Protein AF-A0A379XRR9-F1 (afdb_monomer_lite)

Organism: NCBI:txid59207

Secondary structure (DSSP, 8-state):
-----EEEETTEEEETTT-SBP-EEE-TTSEEEE---SS--TTHHHHHHHHHHHH-TT--EEE--HHHHTT-HHHHHHHHHHSSSEEEHHHHTTSGGG--S------S-EEEETTTTEEEE-PPPPPPS---EEEETTTTEEEE----PPP-

Structure (mmCIF, N/CA/C/O backbone):
data_AF-A0A379XRR9-F1
#
_entry.id   AF-A0A379XRR9-F1
#
loop_
_atom_site.group_PDB
_atom_site.id
_atom_site.type_symbol
_atom_site.label_atom_id
_atom_site.label_alt_id
_atom_site.label_comp_id
_atom_site.label_asym_id
_atom_site.label_entity_id
_atom_site.label_seq_id
_atom_site.pdbx_PDB_ins_code
_atom_site.Cartn_x
_atom_site.Cartn_y
_atom_site.Cartn_z
_atom_site.occupancy
_atom_site.B_iso_or_equiv
_atom_site.auth_seq_id
_atom_site.auth_comp_id
_atom_site.auth_asym_id
_atom_site.auth_atom_id
_atom_site.pdbx_PDB_model_num
ATOM 1 N N . MET A 1 1 ? -13.748 -0.799 -10.304 1.00 35.41 1 MET A N 1
ATOM 2 C CA . MET A 1 1 ? -12.797 -1.568 -9.471 1.00 35.41 1 MET A CA 1
ATOM 3 C C . MET A 1 1 ? -11.753 -2.197 -10.374 1.00 35.41 1 MET A C 1
ATOM 5 O O . MET A 1 1 ? -12.030 -3.183 -11.046 1.00 35.41 1 MET A O 1
ATOM 9 N N . SER A 1 2 ? -10.588 -1.569 -10.490 1.00 44.12 2 SER A N 1
ATOM 10 C CA . SER A 1 2 ? -9.559 -1.916 -11.466 1.00 44.12 2 SER A CA 1
ATOM 11 C C . SER A 1 2 ? -8.651 -3.047 -10.976 1.00 44.12 2 SER A C 1
ATOM 13 O O . SER A 1 2 ? -7.449 -2.913 -11.086 1.00 44.12 2 SER A O 1
ATOM 15 N N . LYS A 1 3 ? -9.215 -4.208 -10.602 1.00 46.00 3 LYS A N 1
ATOM 16 C CA . LYS A 1 3 ? -8.448 -5.400 -10.190 1.00 46.00 3 LYS A CA 1
ATOM 17 C C . LYS A 1 3 ? -7.311 -5.676 -11.183 1.00 46.00 3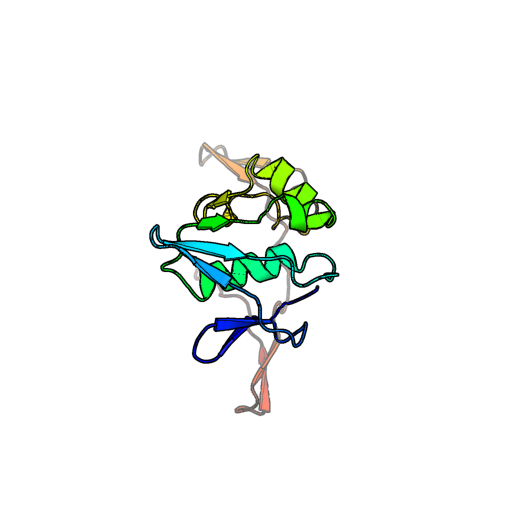 LYS A C 1
ATOM 19 O O . LYS A 1 3 ? -7.575 -5.989 -12.350 1.00 46.00 3 LYS A O 1
ATOM 24 N N . THR A 1 4 ? -6.079 -5.431 -10.760 1.00 51.41 4 THR A N 1
ATOM 25 C CA . THR A 1 4 ? -4.865 -5.804 -11.491 1.00 51.41 4 THR A CA 1
ATOM 26 C C . THR A 1 4 ? -4.614 -7.288 -11.230 1.00 51.41 4 THR A C 1
ATOM 28 O O . THR A 1 4 ? -5.036 -7.796 -10.197 1.00 51.41 4 THR A O 1
ATOM 31 N N . ASN A 1 5 ? -4.036 -8.022 -12.178 1.00 49.84 5 ASN A N 1
ATOM 32 C CA . ASN A 1 5 ? -3.588 -9.398 -11.961 1.00 49.84 5 ASN A CA 1
ATOM 33 C C . ASN A 1 5 ? -2.130 -9.469 -12.410 1.00 49.84 5 ASN A C 1
ATOM 35 O O . ASN A 1 5 ? -1.834 -9.381 -13.604 1.00 49.84 5 ASN A O 1
ATOM 39 N N . ILE A 1 6 ? -1.219 -9.485 -11.449 1.00 58.25 6 ILE A N 1
ATOM 40 C CA . ILE A 1 6 ? 0.207 -9.625 -11.675 1.00 58.25 6 ILE A CA 1
ATOM 41 C C . ILE A 1 6 ? 0.523 -11.109 -11.554 1.00 58.25 6 ILE A C 1
ATOM 43 O O . ILE A 1 6 ? 0.342 -11.719 -10.502 1.00 58.25 6 ILE A O 1
ATOM 47 N N . VAL A 1 7 ? 0.975 -11.688 -12.660 1.00 51.00 7 VAL A N 1
ATOM 48 C CA . VAL A 1 7 ? 1.306 -13.106 -12.772 1.00 51.00 7 VAL A CA 1
ATOM 49 C C . VAL A 1 7 ? 2.825 -13.237 -12.808 1.00 51.00 7 VAL A C 1
ATOM 51 O O . VAL A 1 7 ? 3.513 -12.496 -13.513 1.00 51.00 7 VAL A O 1
ATOM 54 N N . HIS A 1 8 ? 3.353 -14.183 -12.038 1.00 47.53 8 HIS A N 1
ATOM 55 C CA . HIS A 1 8 ? 4.774 -14.511 -12.021 1.00 47.53 8 HIS A CA 1
ATOM 56 C C . HIS A 1 8 ? 5.121 -15.354 -13.256 1.00 47.53 8 HIS A C 1
ATOM 58 O O . HIS A 1 8 ? 4.706 -16.509 -13.352 1.00 47.53 8 HIS A O 1
ATOM 64 N N . SER A 1 9 ? 5.872 -14.800 -14.212 1.00 39.34 9 SER A N 1
ATOM 65 C CA . SER A 1 9 ? 6.354 -15.544 -15.382 1.00 39.34 9 SER A CA 1
ATOM 66 C C . SER A 1 9 ? 7.868 -15.713 -15.306 1.00 39.34 9 SER A C 1
ATOM 68 O O . SER A 1 9 ? 8.607 -14.798 -15.661 1.00 39.34 9 SER A O 1
ATOM 70 N N . GLY A 1 10 ? 8.319 -16.892 -14.862 1.00 43.28 10 GLY A N 1
ATOM 71 C CA . GLY A 1 10 ? 9.701 -17.384 -14.970 1.00 43.28 10 GLY A CA 1
ATOM 72 C C . GLY A 1 10 ? 10.769 -16.564 -14.236 1.00 43.28 10 GLY A C 1
ATOM 73 O O . GLY A 1 10 ? 11.267 -17.002 -13.208 1.00 43.28 10 GLY A O 1
ATOM 74 N N . TYR A 1 11 ? 11.108 -15.389 -14.770 1.00 40.84 11 TYR A N 1
ATOM 75 C CA . TYR A 1 11 ? 12.181 -14.498 -14.313 1.00 40.84 11 TYR A CA 1
ATOM 76 C C . TYR A 1 11 ? 11.700 -13.068 -13.981 1.00 40.84 11 TYR A C 1
ATOM 78 O O . TYR A 1 11 ? 12.522 -12.193 -13.730 1.00 40.84 11 TYR A O 1
ATOM 86 N N . GLY A 1 12 ? 10.384 -12.806 -13.961 1.00 54.38 12 GLY A N 1
ATOM 87 C CA . GLY A 1 12 ? 9.833 -11.489 -13.621 1.00 54.38 12 GLY A CA 1
ATOM 88 C C . GLY A 1 12 ? 8.323 -11.483 -13.357 1.00 54.38 12 GLY A C 1
ATOM 89 O O . GLY A 1 12 ? 7.622 -12.472 -13.598 1.00 54.38 12 GLY A O 1
ATOM 90 N N . LEU A 1 13 ? 7.817 -10.353 -12.853 1.00 56.41 13 LEU A N 1
ATOM 91 C CA . LEU A 1 13 ? 6.384 -10.126 -12.649 1.00 56.41 13 LEU A CA 1
ATOM 92 C C . LEU A 1 13 ? 5.794 -9.438 -13.886 1.00 56.41 13 LEU A C 1
ATOM 94 O O . LEU A 1 13 ? 6.266 -8.392 -14.326 1.00 56.41 13 LEU A O 1
ATOM 98 N N . ARG A 1 14 ? 4.738 -10.017 -14.459 1.00 47.34 14 ARG A N 1
ATOM 99 C CA . ARG A 1 14 ? 4.028 -9.451 -15.610 1.00 47.34 14 ARG A CA 1
ATOM 100 C C . ARG A 1 14 ? 2.653 -8.973 -15.176 1.00 47.34 14 ARG A C 1
ATOM 102 O O . ARG A 1 14 ? 1.905 -9.720 -14.551 1.00 47.34 14 ARG A O 1
ATOM 109 N N . CYS A 1 15 ? 2.283 -7.751 -15.551 1.00 51.28 15 CYS A N 1
ATOM 110 C CA . CYS A 1 15 ? 0.912 -7.289 -15.380 1.00 51.28 15 CYS A CA 1
ATOM 111 C C . CYS A 1 15 ? 0.045 -7.806 -16.536 1.00 51.28 15 CYS A C 1
ATOM 113 O O . CYS A 1 15 ? 0.151 -7.328 -17.666 1.00 51.28 15 CYS A O 1
ATOM 115 N N . GLU A 1 16 ? -0.850 -8.754 -16.255 1.00 50.69 16 GLU A N 1
ATOM 116 C CA . GLU A 1 16 ? -1.748 -9.355 -17.252 1.00 50.69 16 GLU A CA 1
ATOM 117 C C . GLU A 1 16 ? -2.676 -8.308 -17.894 1.00 50.69 16 GLU A C 1
ATOM 119 O O . GLU A 1 16 ? -3.018 -8.398 -19.068 1.00 50.69 16 GLU A O 1
ATOM 124 N N . LYS A 1 17 ? -3.010 -7.248 -17.149 1.00 48.78 17 LYS A N 1
ATOM 125 C CA . LYS A 1 17 ? -3.939 -6.195 -17.576 1.00 48.78 17 LYS A CA 1
ATOM 126 C C . LYS A 1 17 ? -3.338 -5.161 -18.533 1.00 48.78 17 LYS A C 1
ATOM 128 O O . LYS A 1 17 ? -4.073 -4.592 -19.331 1.00 48.78 17 LYS A O 1
ATOM 133 N N . LEU A 1 18 ? -2.028 -4.911 -18.455 1.00 51.19 18 LEU A N 1
ATOM 134 C CA . LEU A 1 18 ? -1.309 -4.047 -19.404 1.00 51.19 18 LEU A CA 1
ATOM 135 C C . LEU A 1 18 ? -0.662 -4.841 -20.543 1.00 51.19 18 LEU A C 1
ATOM 137 O O . LEU A 1 18 ? -0.208 -4.248 -21.516 1.00 51.19 18 LEU A O 1
ATOM 141 N N . GLY A 1 19 ? -0.571 -6.168 -20.425 1.00 49.91 19 GLY A N 1
ATOM 142 C CA . GLY A 1 19 ? 0.087 -7.027 -21.409 1.00 49.91 19 GLY A CA 1
ATOM 143 C C . GLY A 1 19 ? 1.610 -6.848 -21.497 1.00 49.91 19 GLY A C 1
ATOM 144 O O . GLY A 1 19 ? 2.254 -7.616 -22.214 1.00 49.91 19 GLY A O 1
ATOM 145 N N . LYS A 1 20 ? 2.193 -5.900 -20.750 1.00 55.88 20 LYS A N 1
ATOM 146 C CA . LYS A 1 20 ? 3.622 -5.562 -20.749 1.00 55.88 20 LYS A CA 1
ATOM 147 C C . LYS A 1 20 ? 4.370 -6.229 -19.581 1.00 55.88 20 LYS A C 1
ATOM 149 O O . LYS A 1 20 ? 3.784 -6.382 -18.502 1.00 55.88 20 LYS A O 1
ATOM 154 N N . PRO A 1 21 ? 5.638 -6.637 -19.777 1.00 54.22 21 PRO A N 1
ATOM 155 C CA . PRO A 1 21 ? 6.514 -6.993 -18.663 1.00 54.22 21 PRO A CA 1
ATOM 156 C C . PRO A 1 21 ? 6.718 -5.758 -17.772 1.00 54.22 21 PRO A C 1
ATOM 158 O O . PRO A 1 21 ? 6.841 -4.649 -18.287 1.00 54.22 21 PRO A O 1
ATOM 161 N N . LEU A 1 22 ? 6.674 -5.934 -16.448 1.00 63.31 22 LEU A N 1
ATOM 162 C CA . LEU A 1 22 ? 7.091 -4.881 -15.525 1.00 63.31 22 LEU A CA 1
ATOM 163 C C . LEU A 1 22 ? 8.596 -5.032 -15.326 1.00 63.31 22 LEU A C 1
ATOM 165 O O . LEU A 1 22 ? 9.046 -6.088 -14.877 1.00 63.31 22 LEU A O 1
ATOM 169 N N . ASP A 1 23 ? 9.351 -3.990 -15.656 1.00 63.19 23 ASP A N 1
ATOM 170 C CA . ASP A 1 23 ? 10.784 -3.945 -15.386 1.00 63.19 23 ASP A CA 1
ATOM 171 C C . ASP A 1 23 ? 10.982 -3.745 -13.881 1.00 63.19 23 ASP A C 1
ATOM 173 O O . ASP A 1 23 ? 10.919 -2.633 -13.353 1.00 63.19 23 ASP A O 1
ATOM 177 N N . LEU A 1 24 ? 11.139 -4.871 -13.184 1.00 68.50 24 LEU A N 1
ATOM 178 C CA . LEU A 1 24 ? 11.458 -4.922 -11.766 1.00 68.50 24 LEU A CA 1
ATOM 179 C C . LEU A 1 24 ? 12.940 -5.228 -11.592 1.00 68.50 24 LEU A C 1
ATOM 181 O O . LEU A 1 24 ? 13.380 -6.363 -11.792 1.00 68.50 24 LEU A O 1
ATOM 185 N N . GLY A 1 25 ? 13.701 -4.213 -11.196 1.00 64.62 25 GLY A N 1
ATOM 186 C CA . GLY A 1 25 ? 15.087 -4.386 -10.781 1.00 64.62 25 GLY A CA 1
ATOM 187 C C . GLY A 1 25 ? 15.128 -4.920 -9.355 1.00 64.62 25 GLY A C 1
ATOM 188 O O . GLY A 1 25 ? 14.685 -4.239 -8.436 1.00 64.62 25 GLY A O 1
ATOM 189 N N . TRP A 1 26 ? 15.644 -6.130 -9.149 1.00 72.44 26 TRP A N 1
ATOM 190 C CA . TRP A 1 26 ? 15.882 -6.653 -7.804 1.00 72.44 26 TRP A CA 1
ATOM 191 C C . TRP A 1 26 ? 17.193 -6.086 -7.278 1.00 72.44 26 TRP A C 1
ATOM 193 O O . TRP A 1 26 ? 18.233 -6.236 -7.919 1.00 72.44 26 TRP A O 1
ATOM 203 N N . SER A 1 27 ? 17.142 -5.446 -6.118 1.00 69.31 27 SER A N 1
ATOM 204 C CA . SER A 1 27 ? 18.318 -4.904 -5.457 1.00 69.31 27 SER A CA 1
ATOM 205 C C . SER A 1 27 ? 18.751 -5.806 -4.297 1.00 69.31 27 SER A C 1
ATOM 207 O O . SER A 1 27 ? 17.968 -6.580 -3.738 1.00 69.31 27 SER A O 1
ATOM 209 N N . GLN A 1 28 ? 20.040 -5.753 -3.966 1.00 65.88 28 GLN A N 1
ATOM 210 C CA . GLN A 1 28 ? 20.697 -6.674 -3.031 1.00 65.88 28 GLN A CA 1
ATOM 211 C C . GLN A 1 28 ? 20.230 -6.500 -1.572 1.00 65.88 28 GLN A C 1
ATOM 213 O O . GLN A 1 28 ? 20.398 -7.391 -0.744 1.00 65.88 28 GLN A O 1
ATOM 218 N N . ASP A 1 29 ? 19.602 -5.370 -1.268 1.00 72.81 29 ASP A N 1
ATOM 219 C CA . ASP A 1 29 ? 19.028 -4.960 0.014 1.00 72.81 29 ASP A CA 1
ATOM 220 C C . ASP A 1 29 ? 17.575 -5.439 0.221 1.00 72.81 29 ASP A C 1
ATOM 222 O O . ASP A 1 29 ? 16.855 -4.899 1.060 1.00 72.81 29 ASP A O 1
ATOM 226 N N . ASN A 1 30 ? 17.124 -6.456 -0.528 1.00 79.62 30 ASN A N 1
ATOM 227 C CA . ASN A 1 30 ? 15.728 -6.920 -0.554 1.00 79.62 30 ASN A CA 1
ATOM 228 C C . ASN A 1 30 ? 14.732 -5.817 -0.947 1.00 79.62 30 ASN A C 1
ATOM 230 O O . ASN A 1 30 ? 13.551 -5.874 -0.580 1.00 79.62 30 ASN A O 1
ATOM 234 N N . SER A 1 31 ? 15.198 -4.809 -1.682 1.00 81.19 31 SER A N 1
ATOM 235 C CA . SER A 1 31 ? 14.339 -3.817 -2.307 1.00 81.19 31 SER A CA 1
ATOM 236 C C . SER A 1 31 ? 14.137 -4.145 -3.785 1.00 81.19 31 SER A C 1
ATOM 238 O O . SER A 1 31 ? 14.943 -4.838 -4.410 1.00 81.19 31 SER A O 1
ATOM 240 N N . ALA A 1 32 ? 13.019 -3.697 -4.341 1.00 85.56 32 ALA A N 1
ATOM 241 C CA . ALA A 1 32 ? 12.748 -3.807 -5.767 1.00 85.56 32 ALA A CA 1
ATOM 242 C C . ALA A 1 32 ? 12.497 -2.423 -6.356 1.00 85.56 32 ALA A C 1
ATOM 244 O O . ALA A 1 32 ? 11.764 -1.628 -5.780 1.00 85.56 32 ALA A O 1
ATOM 245 N N . VAL A 1 33 ? 13.079 -2.133 -7.510 1.00 85.12 33 VAL A N 1
ATOM 246 C CA . VAL A 1 33 ? 12.825 -0.900 -8.257 1.00 85.12 33 VAL A CA 1
ATOM 247 C C . VAL A 1 33 ? 11.716 -1.175 -9.259 1.00 85.12 33 VAL A C 1
ATOM 249 O O . VAL A 1 33 ? 11.842 -2.098 -10.060 1.00 85.12 33 VAL A O 1
ATOM 252 N N . LEU A 1 34 ? 10.638 -0.392 -9.215 1.00 85.69 34 LEU A N 1
ATOM 253 C CA . LEU A 1 34 ? 9.547 -0.470 -10.185 1.00 85.69 34 LEU A CA 1
ATOM 254 C C . LEU A 1 34 ? 9.587 0.755 -11.102 1.00 85.69 34 LEU A C 1
ATOM 256 O O . LEU A 1 34 ? 9.252 1.868 -10.687 1.00 85.69 34 LEU A O 1
ATOM 260 N N . HIS A 1 35 ? 9.964 0.528 -12.358 1.00 82.88 35 HIS A N 1
ATOM 261 C CA . HIS A 1 35 ? 9.940 1.550 -13.404 1.00 82.88 35 HIS A CA 1
ATOM 262 C C . HIS A 1 35 ? 8.518 1.805 -13.913 1.00 82.88 35 HIS A C 1
ATOM 264 O O . HIS A 1 35 ? 7.651 0.926 -13.855 1.00 82.88 35 HIS A O 1
ATOM 270 N N . CYS A 1 36 ? 8.261 3.020 -14.400 1.00 80.00 36 CYS A N 1
ATOM 271 C CA . CYS A 1 36 ? 6.946 3.410 -14.901 1.00 80.00 36 CYS A CA 1
ATOM 272 C C . CYS A 1 36 ? 6.680 2.767 -16.280 1.00 80.00 36 CYS A C 1
ATOM 274 O O . CYS A 1 36 ? 7.369 3.083 -17.250 1.00 80.00 36 CYS A O 1
ATOM 276 N N . PRO A 1 37 ? 5.660 1.896 -16.435 1.00 74.81 37 PRO A N 1
ATOM 277 C CA . PRO A 1 37 ? 5.392 1.192 -17.697 1.00 74.81 37 PRO A CA 1
ATOM 278 C C . PRO A 1 37 ? 4.646 2.045 -18.755 1.00 74.81 37 PRO A C 1
ATOM 280 O O . PRO A 1 37 ? 4.235 1.524 -19.807 1.00 74.81 37 PRO A O 1
ATOM 283 N N . GLY A 1 38 ? 4.445 3.341 -18.485 1.00 77.88 38 GLY A N 1
ATOM 284 C CA . GLY A 1 38 ? 3.687 4.292 -19.304 1.00 77.88 38 GLY A CA 1
ATOM 285 C C . GLY A 1 38 ? 2.314 4.628 -18.701 1.00 77.88 38 GLY A C 1
ATOM 286 O O . GLY A 1 38 ? 2.158 4.504 -17.493 1.00 77.88 38 GLY A O 1
ATOM 287 N N . PRO A 1 39 ? 1.311 5.032 -19.508 1.00 75.75 39 PRO A N 1
ATOM 288 C CA . PRO A 1 39 ? 0.020 5.495 -18.998 1.00 75.75 39 PRO A CA 1
ATOM 289 C C . PRO A 1 39 ? -0.745 4.373 -18.291 1.00 75.75 39 PRO A C 1
ATOM 291 O O . PRO A 1 39 ? -0.979 3.299 -18.859 1.00 75.75 39 PRO A O 1
ATOM 294 N N . LEU A 1 40 ? -1.155 4.635 -17.050 1.00 80.12 40 LEU A N 1
ATOM 295 C CA . LEU A 1 40 ? -1.748 3.635 -16.167 1.00 80.12 40 LEU A CA 1
ATOM 296 C C . LEU A 1 40 ? -3.244 3.878 -15.906 1.00 80.12 40 LEU A C 1
ATOM 298 O O . LEU A 1 40 ? -3.686 5.017 -15.762 1.00 80.12 40 LEU A O 1
ATOM 302 N N . PRO A 1 41 ? -4.054 2.811 -15.761 1.00 77.62 41 PRO A N 1
ATOM 303 C CA . PRO A 1 41 ? -5.426 2.943 -15.285 1.00 77.62 41 PRO A CA 1
ATOM 304 C C . PRO A 1 41 ? -5.485 3.501 -13.856 1.00 77.62 41 PRO A C 1
ATOM 306 O O . PRO A 1 41 ? -4.621 3.218 -13.025 1.00 77.62 41 PRO A O 1
ATOM 309 N N . THR A 1 42 ? -6.565 4.209 -13.521 1.00 78.38 42 THR A N 1
ATOM 310 C CA . THR A 1 42 ? -6.790 4.727 -12.164 1.00 78.38 42 THR A CA 1
ATOM 311 C C . THR A 1 42 ? -6.751 3.610 -11.116 1.00 78.38 42 THR A C 1
ATOM 313 O O . THR A 1 42 ? -7.435 2.587 -11.248 1.00 78.38 42 THR A O 1
ATOM 316 N N . GLY A 1 43 ? -5.970 3.818 -10.052 1.00 76.94 43 GLY A N 1
ATOM 317 C CA . GLY A 1 43 ? -5.847 2.884 -8.928 1.00 76.94 43 GLY A CA 1
ATOM 318 C C . GLY A 1 43 ? -4.964 1.668 -9.214 1.00 76.94 43 GLY A C 1
ATOM 319 O O . GLY A 1 43 ? -4.828 0.806 -8.349 1.00 76.94 43 GLY A O 1
ATOM 320 N N . TRP A 1 44 ? -4.345 1.599 -10.397 1.00 83.81 44 TRP A N 1
ATOM 321 C CA . TRP A 1 44 ? -3.490 0.482 -10.779 1.00 83.81 44 TRP A CA 1
ATOM 322 C C . TRP A 1 44 ? -2.247 0.378 -9.897 1.00 83.81 44 TRP A C 1
ATOM 324 O O . TRP A 1 44 ? -1.911 -0.725 -9.479 1.00 83.81 44 TRP A O 1
ATOM 334 N N . LEU A 1 45 ? -1.598 1.506 -9.576 1.00 84.94 45 LEU A N 1
ATOM 335 C CA . LEU A 1 45 ? -0.344 1.516 -8.812 1.00 84.94 45 LEU A CA 1
ATOM 336 C C . LEU A 1 45 ? -0.514 0.880 -7.428 1.00 84.94 45 LEU A C 1
ATOM 338 O O . LEU A 1 45 ? 0.303 0.061 -7.017 1.00 84.94 45 LEU A O 1
ATOM 342 N N . ARG A 1 46 ? -1.613 1.204 -6.738 1.00 85.56 46 ARG A N 1
ATOM 343 C CA . ARG A 1 46 ? -1.958 0.600 -5.446 1.00 85.56 46 ARG A CA 1
ATOM 344 C C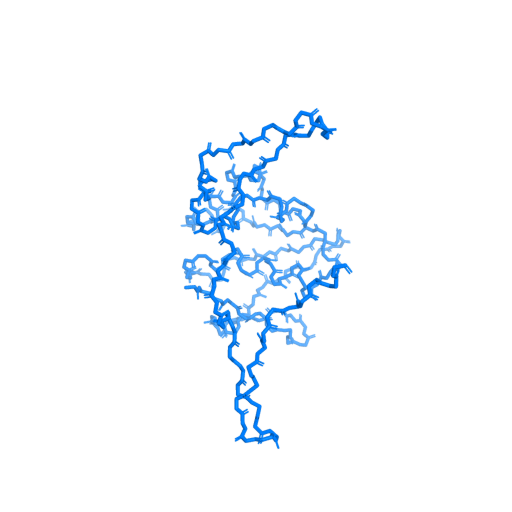 . ARG A 1 46 ? -2.107 -0.916 -5.570 1.00 85.56 46 ARG A C 1
ATOM 346 O O . ARG A 1 46 ? -1.485 -1.652 -4.814 1.00 85.56 46 ARG A O 1
ATOM 353 N N . ASP A 1 47 ? -2.920 -1.368 -6.523 1.00 83.06 47 ASP A N 1
ATOM 354 C CA . ASP A 1 47 ? -3.208 -2.793 -6.711 1.00 83.06 47 ASP A CA 1
ATOM 355 C C . ASP A 1 47 ? -1.956 -3.567 -7.174 1.00 83.06 47 ASP A C 1
ATOM 357 O O . ASP A 1 47 ? -1.780 -4.733 -6.830 1.00 83.06 47 ASP A O 1
ATOM 361 N N . ALA A 1 48 ? -1.066 -2.920 -7.932 1.00 83.00 48 ALA A N 1
ATOM 362 C CA . ALA A 1 48 ? 0.194 -3.500 -8.377 1.00 83.00 48 ALA A CA 1
ATOM 363 C C . ALA A 1 48 ? 1.188 -3.680 -7.222 1.00 83.00 48 ALA A C 1
ATOM 365 O O . ALA A 1 48 ? 1.738 -4.766 -7.058 1.00 83.00 48 ALA A O 1
ATOM 366 N N . LEU A 1 49 ? 1.383 -2.646 -6.397 1.00 84.94 49 LEU A N 1
ATOM 367 C CA . LEU A 1 49 ? 2.244 -2.716 -5.213 1.00 84.94 49 LEU A CA 1
ATOM 368 C C . LEU A 1 49 ? 1.763 -3.784 -4.226 1.00 84.94 49 LEU A C 1
ATOM 370 O O . LEU A 1 49 ? 2.572 -4.557 -3.718 1.00 84.94 49 LEU A O 1
ATOM 374 N N . ASP A 1 50 ? 0.449 -3.881 -4.013 1.00 86.31 50 ASP A N 1
ATOM 375 C CA . ASP A 1 50 ? -0.154 -4.927 -3.183 1.00 86.31 50 ASP A CA 1
ATOM 376 C C . ASP A 1 50 ? 0.216 -6.326 -3.671 1.00 86.31 50 ASP A C 1
ATOM 378 O O . ASP A 1 50 ? 0.716 -7.159 -2.916 1.00 86.31 50 ASP A O 1
ATOM 382 N N . GLN A 1 51 ? 0.045 -6.566 -4.969 1.00 81.56 51 GLN A N 1
ATOM 383 C CA . GLN A 1 51 ? 0.360 -7.857 -5.559 1.00 81.56 51 GLN A CA 1
ATOM 384 C C . GLN A 1 51 ? 1.851 -8.162 -5.558 1.00 81.56 51 GLN A C 1
ATOM 386 O O . GLN A 1 51 ? 2.205 -9.317 -5.354 1.00 81.56 51 GLN A O 1
ATOM 391 N N . ILE A 1 52 ? 2.722 -7.163 -5.721 1.00 82.88 52 ILE A N 1
ATOM 392 C CA . ILE A 1 52 ? 4.172 -7.342 -5.581 1.00 82.88 52 ILE A CA 1
ATOM 393 C C . ILE A 1 52 ? 4.507 -7.805 -4.156 1.00 82.88 52 ILE A C 1
ATOM 395 O O . ILE A 1 52 ? 5.184 -8.819 -3.991 1.00 82.88 52 ILE A O 1
ATOM 399 N N . PHE A 1 53 ? 3.982 -7.134 -3.125 1.00 84.75 53 PHE A N 1
ATOM 400 C CA . PHE A 1 53 ? 4.252 -7.499 -1.728 1.00 84.75 53 PHE A CA 1
ATOM 401 C C . PHE A 1 53 ? 3.618 -8.827 -1.289 1.00 84.75 53 PHE A C 1
ATOM 403 O O . PHE A 1 53 ? 4.110 -9.450 -0.341 1.00 84.75 53 PHE A O 1
ATOM 410 N N . ILE A 1 54 ? 2.537 -9.260 -1.945 1.00 83.69 54 ILE A N 1
ATOM 411 C CA . ILE A 1 54 ? 1.921 -10.578 -1.733 1.00 83.69 54 ILE A CA 1
ATOM 412 C C . ILE A 1 54 ? 2.707 -11.673 -2.466 1.00 83.69 54 ILE A C 1
ATOM 414 O O . ILE A 1 54 ? 2.969 -12.726 -1.888 1.00 83.69 54 ILE A O 1
ATOM 418 N N . ALA A 1 55 ? 3.076 -11.442 -3.728 1.00 77.69 55 ALA A N 1
ATOM 419 C CA . ALA A 1 55 ? 3.741 -12.433 -4.573 1.00 77.69 55 ALA A CA 1
ATOM 420 C C . ALA A 1 55 ? 5.211 -12.656 -4.187 1.00 77.69 55 ALA A C 1
ATOM 422 O O . ALA A 1 55 ? 5.724 -13.760 -4.361 1.00 77.69 55 ALA A O 1
ATOM 423 N N . ALA A 1 56 ? 5.881 -11.630 -3.662 1.00 79.31 56 ALA A N 1
ATOM 424 C CA . ALA A 1 56 ? 7.284 -11.673 -3.270 1.00 79.31 56 ALA A CA 1
ATOM 425 C C . ALA A 1 56 ? 7.454 -11.228 -1.803 1.00 79.31 56 ALA A C 1
ATOM 427 O O . ALA A 1 56 ? 7.879 -10.100 -1.538 1.00 79.31 56 ALA A O 1
ATOM 428 N N . PRO A 1 57 ? 7.140 -12.100 -0.824 1.00 80.44 57 PRO A N 1
ATOM 429 C CA . PRO A 1 57 ? 7.222 -11.773 0.604 1.00 80.44 57 PRO A CA 1
ATOM 430 C C . PRO A 1 57 ? 8.638 -11.422 1.086 1.00 80.44 57 PRO A C 1
ATOM 432 O O . PRO A 1 57 ? 8.786 -10.804 2.138 1.00 80.44 57 PRO A O 1
ATOM 435 N N . GLN A 1 58 ? 9.669 -11.799 0.328 1.00 81.31 58 GLN A N 1
ATOM 436 C CA . GLN A 1 58 ? 11.064 -11.454 0.584 1.00 81.31 58 GLN A CA 1
ATOM 437 C C . GLN A 1 58 ? 11.380 -9.966 0.356 1.00 81.31 58 GLN A C 1
ATOM 439 O O . GLN A 1 58 ? 12.373 -9.474 0.887 1.00 81.31 58 GLN A O 1
ATOM 444 N N . ILE A 1 59 ? 10.552 -9.239 -0.405 1.00 85.31 59 ILE A N 1
ATOM 445 C CA . ILE A 1 59 ? 10.770 -7.817 -0.683 1.00 85.31 59 ILE A CA 1
ATOM 446 C C . ILE A 1 59 ? 10.340 -6.991 0.531 1.00 85.31 59 ILE A C 1
ATOM 448 O O . ILE A 1 59 ? 9.177 -6.995 0.941 1.00 85.31 59 ILE A O 1
ATOM 452 N N . SER A 1 60 ? 11.284 -6.239 1.090 1.00 86.88 60 SER A N 1
ATOM 453 C CA . SER A 1 60 ? 11.044 -5.351 2.232 1.00 86.88 60 SER A CA 1
ATOM 454 C C . SER A 1 60 ? 10.587 -3.957 1.803 1.00 86.88 60 SER A C 1
ATOM 456 O O . SER A 1 60 ? 9.858 -3.293 2.548 1.00 86.88 60 SER A O 1
ATOM 458 N N . ALA A 1 61 ? 10.990 -3.509 0.613 1.00 89.06 61 ALA A N 1
ATOM 459 C CA . ALA A 1 61 ? 10.651 -2.192 0.092 1.00 89.06 61 ALA A CA 1
ATOM 460 C C . ALA A 1 61 ? 10.576 -2.169 -1.438 1.00 89.06 61 ALA A C 1
ATOM 462 O O . ALA A 1 61 ? 11.267 -2.927 -2.112 1.00 89.06 61 ALA A O 1
ATOM 463 N N . VAL A 1 62 ? 9.762 -1.268 -1.981 1.00 89.12 62 VAL A N 1
ATOM 464 C CA . VAL A 1 62 ? 9.717 -0.969 -3.414 1.00 89.12 62 VAL A CA 1
ATOM 465 C C . VAL A 1 62 ? 10.117 0.485 -3.625 1.00 89.12 62 VAL A C 1
ATOM 467 O O . VAL A 1 62 ? 9.531 1.380 -3.021 1.00 89.12 62 VAL A O 1
ATOM 470 N N . VAL A 1 63 ? 11.114 0.721 -4.469 1.00 89.25 63 VAL A N 1
ATOM 471 C CA . VAL A 1 63 ? 11.568 2.052 -4.874 1.00 89.25 63 VAL A CA 1
ATOM 472 C C . VAL A 1 63 ? 10.836 2.446 -6.150 1.00 89.25 63 VAL A C 1
ATOM 474 O O . VAL A 1 63 ? 10.848 1.704 -7.135 1.00 89.25 63 VAL A O 1
ATOM 477 N N . LEU A 1 64 ? 10.206 3.617 -6.134 1.00 89.12 64 LEU A N 1
ATOM 478 C CA . LEU A 1 64 ? 9.582 4.227 -7.305 1.00 89.12 64 LEU A CA 1
ATOM 479 C C . LEU A 1 64 ? 10.433 5.422 -7.755 1.00 89.12 64 LEU A C 1
ATOM 481 O O . LEU A 1 64 ? 10.382 6.469 -7.107 1.00 89.12 64 LEU A O 1
ATOM 485 N N . PRO A 1 65 ? 11.197 5.320 -8.859 1.00 88.25 65 PRO A N 1
ATOM 486 C CA . PRO A 1 65 ? 12.024 6.421 -9.345 1.00 88.25 65 PRO A CA 1
ATOM 487 C C . PRO A 1 65 ? 11.201 7.691 -9.606 1.00 88.25 65 PRO A C 1
ATOM 489 O O . PRO A 1 65 ? 10.386 7.750 -10.528 1.00 88.25 65 PRO A O 1
ATOM 492 N N . TYR A 1 66 ? 11.427 8.741 -8.813 1.00 86.06 66 TYR A N 1
ATOM 493 C CA . TYR A 1 66 ? 10.606 9.958 -8.858 1.00 86.06 66 TYR A CA 1
ATOM 494 C C . TYR A 1 66 ? 10.550 10.610 -10.252 1.00 86.06 66 TYR A C 1
ATOM 496 O O . TYR A 1 66 ? 9.510 11.127 -10.655 1.00 86.06 66 TYR A O 1
ATOM 504 N N . ALA A 1 67 ? 11.649 10.553 -11.013 1.00 85.44 67 ALA A N 1
ATOM 505 C CA . ALA A 1 67 ? 11.746 11.142 -12.349 1.00 85.44 67 ALA A CA 1
ATOM 506 C C . ALA A 1 67 ? 10.702 10.592 -13.337 1.00 85.44 67 ALA A C 1
ATOM 508 O O . ALA A 1 67 ? 10.184 11.352 -14.152 1.00 85.44 67 ALA A O 1
ATOM 509 N N . GLU A 1 68 ? 10.379 9.302 -13.233 1.00 85.50 68 GLU A N 1
ATOM 510 C CA . GLU A 1 68 ? 9.424 8.616 -14.109 1.00 85.50 68 GLU A CA 1
ATOM 511 C C . GLU A 1 68 ? 7.992 8.717 -13.572 1.00 85.50 68 GLU A C 1
ATOM 513 O O . GLU A 1 68 ? 7.032 8.848 -14.326 1.00 85.50 68 GLU A O 1
ATOM 518 N N . TRP A 1 69 ? 7.840 8.679 -12.248 1.00 86.19 69 TRP A N 1
ATOM 519 C CA . TRP A 1 69 ? 6.537 8.609 -11.590 1.00 86.19 69 TRP A CA 1
ATOM 520 C C . TRP A 1 69 ? 5.895 9.975 -11.317 1.00 86.19 69 TRP A C 1
ATOM 522 O O . TRP A 1 69 ? 4.706 10.034 -11.009 1.00 86.19 69 TRP A O 1
ATOM 532 N N . ARG A 1 70 ? 6.631 11.087 -11.454 1.00 85.19 70 ARG A N 1
ATOM 533 C CA . ARG A 1 70 ? 6.099 12.448 -11.233 1.00 85.19 70 ARG A CA 1
ATOM 534 C C . ARG A 1 70 ? 4.968 12.848 -12.184 1.00 85.19 70 ARG A C 1
ATOM 536 O O . ARG A 1 70 ? 4.220 13.767 -11.867 1.00 85.19 70 ARG A O 1
ATOM 543 N N . GLU A 1 71 ? 4.870 12.208 -13.348 1.00 84.56 71 GLU A N 1
ATOM 544 C CA . GLU A 1 71 ? 3.839 12.502 -14.353 1.00 84.56 71 GLU A CA 1
ATOM 545 C C . GLU A 1 71 ? 2.487 11.865 -13.992 1.00 84.56 71 GLU A C 1
ATOM 547 O O . GLU A 1 71 ? 1.436 12.323 -14.436 1.00 84.56 71 GLU A O 1
ATOM 552 N N . GLU A 1 72 ? 2.500 10.846 -13.129 1.00 84.06 72 GLU A N 1
ATOM 553 C CA . GLU A 1 72 ? 1.321 10.080 -12.746 1.00 84.06 72 GLU A CA 1
ATOM 554 C C . GLU A 1 72 ? 0.688 10.628 -11.447 1.00 84.06 72 GLU A C 1
ATOM 556 O O . GLU A 1 72 ? 1.291 10.556 -10.368 1.00 84.06 72 GLU A O 1
ATOM 561 N N . PRO A 1 73 ? -0.572 11.112 -11.471 1.00 84.75 73 PRO A N 1
ATOM 562 C CA . PRO A 1 73 ? -1.209 11.739 -10.305 1.00 84.75 73 PRO A CA 1
ATOM 563 C C . PRO A 1 73 ? -1.413 10.771 -9.127 1.00 84.75 73 PRO A C 1
ATOM 565 O O . PRO A 1 73 ? -1.395 11.169 -7.958 1.00 84.75 73 PRO A O 1
ATOM 568 N N . GLN A 1 74 ? -1.572 9.476 -9.416 1.00 84.62 74 GLN A N 1
ATOM 569 C CA . GLN A 1 74 ? -1.670 8.433 -8.391 1.00 84.62 74 GLN A CA 1
ATOM 570 C C . GLN A 1 74 ? -0.354 8.242 -7.622 1.00 84.62 74 GLN A C 1
ATOM 572 O O . GLN A 1 74 ? -0.389 8.009 -6.415 1.00 84.62 74 GLN A O 1
ATOM 577 N N . ALA A 1 75 ? 0.795 8.388 -8.288 1.00 86.25 75 ALA A N 1
ATOM 578 C CA . ALA A 1 75 ? 2.099 8.284 -7.643 1.00 86.25 75 ALA A CA 1
ATOM 579 C C . ALA A 1 75 ? 2.413 9.536 -6.823 1.00 86.25 75 ALA A C 1
ATOM 581 O O . ALA A 1 75 ? 2.877 9.416 -5.696 1.00 86.25 75 ALA A O 1
ATOM 582 N N . LEU A 1 76 ? 2.051 10.727 -7.313 1.00 87.12 76 LEU A N 1
ATOM 583 C CA . LEU A 1 76 ? 2.154 11.964 -6.529 1.00 87.12 76 LEU A CA 1
ATOM 584 C C . LEU A 1 76 ? 1.356 11.892 -5.219 1.00 87.12 76 LEU A C 1
ATOM 586 O O . LEU A 1 76 ? 1.853 12.289 -4.165 1.00 87.12 76 LEU A O 1
ATOM 590 N N . THR A 1 77 ? 0.141 11.338 -5.268 1.00 87.12 77 THR A N 1
ATOM 591 C CA . THR A 1 77 ? -0.686 11.125 -4.068 1.00 87.12 77 THR A CA 1
ATOM 592 C C . THR A 1 77 ? 0.003 10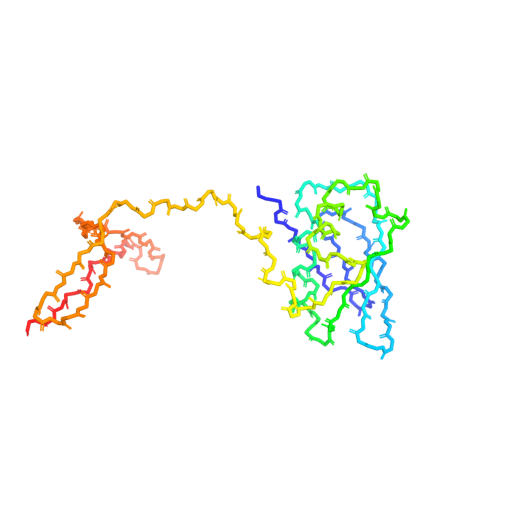.182 -3.079 1.00 87.12 77 THR A C 1
ATOM 594 O O . THR A 1 77 ? 0.010 10.434 -1.875 1.00 87.12 77 THR A O 1
ATOM 597 N N . LEU A 1 78 ? 0.619 9.114 -3.590 1.00 87.06 78 LEU A N 1
ATOM 598 C CA . LEU A 1 78 ? 1.360 8.142 -2.794 1.00 87.06 78 LEU A CA 1
ATOM 599 C C . LEU A 1 78 ? 2.611 8.764 -2.154 1.00 87.06 78 LEU A C 1
ATOM 601 O O . LEU A 1 78 ? 2.805 8.635 -0.948 1.00 87.06 78 LEU A O 1
ATOM 605 N N . PHE A 1 79 ? 3.408 9.506 -2.926 1.00 88.69 79 PHE A N 1
ATOM 606 C CA . PHE A 1 79 ? 4.583 10.225 -2.431 1.00 88.69 79 PHE A CA 1
ATOM 607 C C . PHE A 1 79 ? 4.217 11.255 -1.362 1.00 88.69 79 PHE A C 1
ATOM 609 O O . PHE A 1 79 ? 4.929 11.380 -0.372 1.00 88.69 79 PHE A O 1
ATOM 616 N N . GLY A 1 80 ? 3.081 11.944 -1.499 1.00 85.69 80 GLY A N 1
ATOM 617 C CA . GLY A 1 80 ? 2.586 12.857 -0.466 1.00 85.69 80 GLY A CA 1
ATOM 618 C C . GLY A 1 80 ? 2.266 12.160 0.863 1.00 85.69 80 GLY A C 1
ATOM 619 O O . GLY A 1 80 ? 2.492 12.735 1.927 1.00 85.69 80 GLY A O 1
ATOM 620 N N . GLN A 1 81 ? 1.775 10.917 0.819 1.00 85.50 81 GLN A N 1
ATOM 621 C CA . GLN A 1 81 ? 1.464 10.134 2.021 1.00 85.50 81 GLN A CA 1
A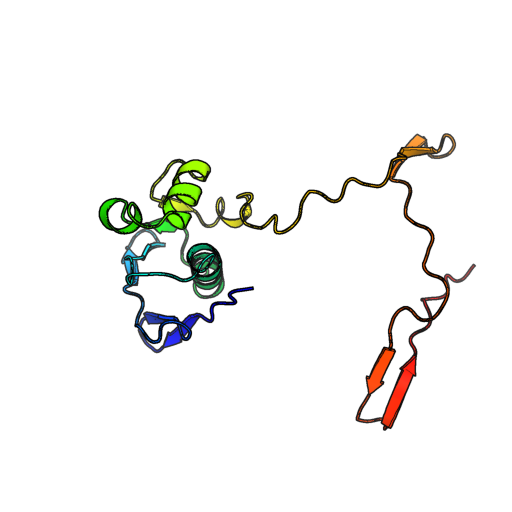TOM 622 C C . GLN A 1 81 ? 2.710 9.509 2.656 1.00 85.50 81 GLN A C 1
ATOM 624 O O . GLN A 1 81 ? 2.863 9.552 3.875 1.00 85.50 81 GLN A O 1
ATOM 629 N N . VAL A 1 82 ? 3.592 8.935 1.836 1.00 86.00 82 VAL A N 1
ATOM 630 C CA . VAL A 1 82 ? 4.788 8.210 2.294 1.00 86.00 82 VAL A CA 1
ATOM 631 C C . VAL A 1 82 ? 5.937 9.171 2.629 1.00 86.00 82 VAL A C 1
ATOM 633 O O . VAL A 1 82 ? 6.763 8.865 3.483 1.00 86.00 82 VAL A O 1
ATOM 636 N N . LYS A 1 83 ? 5.960 10.362 2.013 1.00 85.31 83 LYS A N 1
ATOM 637 C CA . LYS A 1 83 ? 7.028 11.376 2.105 1.00 85.31 83 LYS A CA 1
ATOM 638 C C . LYS A 1 83 ? 8.409 10.886 1.645 1.00 85.31 83 LYS A C 1
ATOM 640 O O . LYS A 1 83 ? 9.414 11.521 1.950 1.00 85.31 83 LYS A O 1
ATOM 645 N N . SER A 1 84 ? 8.456 9.791 0.894 1.00 86.75 84 SER A N 1
ATOM 646 C CA . SER A 1 84 ? 9.656 9.253 0.255 1.00 86.75 84 SER A CA 1
ATOM 647 C C . SER A 1 84 ? 9.300 8.571 -1.062 1.00 86.75 84 SER A C 1
ATOM 649 O O . SER A 1 84 ? 8.147 8.220 -1.309 1.00 86.75 84 SER A O 1
ATOM 651 N N . ASP A 1 85 ? 10.313 8.384 -1.898 1.00 87.44 85 ASP A N 1
ATOM 652 C CA . ASP A 1 85 ? 10.296 7.593 -3.131 1.00 87.44 85 ASP A CA 1
ATOM 653 C C . ASP A 1 85 ? 10.391 6.076 -2.871 1.00 87.44 85 ASP A C 1
ATOM 655 O O . ASP A 1 85 ? 10.052 5.262 -3.730 1.00 87.44 85 ASP A O 1
ATOM 659 N N . ILE A 1 86 ? 10.802 5.695 -1.660 1.00 88.38 86 ILE A N 1
ATOM 660 C CA . ILE A 1 86 ? 10.844 4.314 -1.171 1.00 88.38 86 ILE A CA 1
ATOM 661 C C . ILE A 1 86 ? 9.570 3.990 -0.392 1.00 88.38 86 ILE A C 1
ATOM 663 O O . ILE A 1 86 ? 9.193 4.707 0.535 1.00 88.38 86 ILE A O 1
ATOM 667 N N . ILE A 1 87 ? 8.940 2.865 -0.721 1.00 90.00 87 ILE A N 1
ATOM 668 C CA . ILE A 1 87 ? 7.742 2.352 -0.061 1.00 90.00 87 ILE A CA 1
ATOM 669 C C . ILE A 1 87 ? 8.104 1.078 0.685 1.00 90.00 87 ILE A C 1
ATOM 671 O O . ILE A 1 87 ? 8.315 0.025 0.087 1.00 90.00 87 ILE A O 1
ATOM 675 N N . HIS A 1 88 ? 8.131 1.152 2.010 1.00 89.56 88 HIS A N 1
ATOM 676 C CA . HIS A 1 88 ? 8.332 -0.028 2.840 1.00 89.56 88 HIS A CA 1
ATOM 677 C C . HIS A 1 88 ? 7.057 -0.862 2.935 1.00 89.56 88 HIS A C 1
ATOM 679 O O . HIS A 1 88 ? 5.967 -0.334 3.168 1.00 89.56 88 HIS A O 1
ATOM 685 N N . ARG A 1 89 ? 7.210 -2.186 2.860 1.00 88.44 89 ARG A N 1
ATOM 686 C CA . ARG A 1 89 ? 6.121 -3.160 3.017 1.00 88.44 89 ARG A CA 1
ATOM 687 C C . ARG A 1 89 ? 5.333 -2.946 4.314 1.00 88.44 89 ARG A C 1
ATOM 689 O O . ARG A 1 89 ? 4.109 -3.015 4.323 1.00 88.44 89 ARG A O 1
ATOM 696 N N . THR A 1 90 ? 6.036 -2.670 5.413 1.00 87.62 90 THR A N 1
ATOM 697 C CA . THR A 1 90 ? 5.444 -2.451 6.745 1.00 87.62 90 THR A CA 1
ATOM 698 C C . THR A 1 90 ? 4.595 -1.183 6.823 1.00 87.62 90 THR A C 1
ATOM 700 O O . THR A 1 90 ? 3.601 -1.167 7.544 1.00 87.62 90 THR A O 1
ATOM 703 N N . ALA A 1 91 ? 4.959 -0.145 6.068 1.00 87.62 91 ALA A N 1
ATOM 704 C CA . ALA A 1 91 ? 4.228 1.116 6.015 1.00 87.62 91 ALA A CA 1
ATOM 705 C C . ALA A 1 91 ? 3.080 1.070 4.995 1.00 87.62 91 ALA A C 1
ATOM 707 O O . ALA A 1 91 ? 2.030 1.659 5.228 1.00 87.62 91 ALA A O 1
ATOM 708 N N . PHE A 1 92 ? 3.246 0.339 3.890 1.00 89.06 92 PHE A N 1
ATOM 709 C CA . PHE A 1 92 ? 2.317 0.335 2.758 1.00 89.06 92 PHE A CA 1
ATOM 710 C C . PHE A 1 92 ? 0.864 -0.002 3.139 1.00 89.06 92 PHE A C 1
ATOM 712 O O . PHE A 1 92 ? -0.055 0.738 2.787 1.00 89.06 92 PHE A O 1
ATOM 719 N N . TRP A 1 93 ? 0.633 -1.070 3.913 1.00 87.06 93 TRP A N 1
ATOM 720 C CA . TRP A 1 93 ? -0.727 -1.440 4.347 1.00 87.06 93 TRP A CA 1
ATOM 721 C C . TRP A 1 93 ? -1.301 -0.546 5.455 1.00 87.06 93 TRP A C 1
ATOM 723 O O . TRP A 1 93 ? -2.493 -0.630 5.738 1.00 87.06 93 TRP A O 1
ATOM 733 N N . GLN A 1 94 ? -0.489 0.325 6.060 1.00 86.81 94 GLN A N 1
ATOM 734 C CA . GLN A 1 94 ? -0.958 1.324 7.026 1.00 86.81 94 GLN A CA 1
ATOM 735 C C . GLN A 1 94 ? -1.435 2.616 6.345 1.00 86.81 94 GLN A C 1
ATOM 737 O O . GLN A 1 94 ? -2.093 3.438 6.982 1.00 86.81 94 GLN A O 1
ATOM 742 N N . LEU A 1 95 ? -1.123 2.809 5.059 1.00 85.44 95 LEU A N 1
ATOM 743 C CA . LEU A 1 95 ? -1.534 3.997 4.318 1.00 85.44 95 LEU A CA 1
ATOM 744 C C . LEU A 1 95 ? -3.058 4.014 4.109 1.00 85.44 95 LEU A C 1
ATOM 746 O O . LEU A 1 95 ? -3.659 2.970 3.840 1.00 85.44 95 LEU A O 1
ATOM 750 N N . PRO A 1 96 ? -3.709 5.192 4.128 1.00 81.56 96 PRO A N 1
ATOM 751 C CA . PRO A 1 96 ? -5.156 5.326 3.936 1.00 81.56 96 PRO A CA 1
ATOM 752 C C . PRO A 1 96 ? -5.614 5.110 2.474 1.00 81.56 96 PRO A C 1
ATOM 754 O O . PRO A 1 96 ? -6.634 5.645 2.052 1.00 81.56 96 PRO A O 1
ATOM 757 N N . LEU A 1 97 ? -4.891 4.308 1.684 1.00 79.19 97 LEU A N 1
ATOM 758 C CA . LEU A 1 97 ? -5.187 3.972 0.279 1.00 79.19 97 LEU A CA 1
ATOM 759 C C . LEU A 1 97 ? -6.342 2.965 0.125 1.00 79.19 97 LEU A C 1
ATOM 761 O O . LEU A 1 97 ? -6.876 2.752 -0.970 1.00 79.19 97 LEU A O 1
ATOM 765 N N . TRP A 1 98 ? -6.690 2.305 1.228 1.00 76.38 98 TRP A N 1
ATOM 766 C CA . TRP A 1 98 ? -7.672 1.221 1.309 1.00 76.38 98 TRP A CA 1
ATOM 767 C C . TRP A 1 98 ? -9.059 1.701 1.721 1.00 76.38 98 TRP A C 1
ATOM 769 O O . TRP A 1 98 ? -10.024 0.941 1.648 1.00 76.38 98 TRP A O 1
ATOM 779 N N . LEU A 1 99 ? -9.168 2.963 2.139 1.00 67.44 99 LEU A N 1
ATOM 780 C CA . LEU A 1 99 ? -10.432 3.594 2.485 1.00 67.44 99 LEU A CA 1
ATOM 781 C C . LEU A 1 99 ? -11.203 3.884 1.192 1.00 67.44 99 LEU A C 1
ATOM 783 O O . LEU A 1 99 ? -11.135 4.968 0.625 1.00 67.44 99 LEU A O 1
ATOM 787 N N . SER A 1 100 ? -11.914 2.874 0.688 1.00 58.88 100 SER A N 1
ATOM 788 C CA . SER A 1 100 ? -12.734 2.983 -0.525 1.00 58.88 100 SER A CA 1
ATOM 789 C C . SER A 1 100 ? -14.060 3.709 -0.301 1.00 58.88 100 SER A C 1
ATOM 791 O O . SER A 1 100 ? -14.727 4.073 -1.265 1.00 58.88 100 SER A O 1
ATOM 793 N N . SER A 1 101 ? -14.451 3.892 0.958 1.00 57.41 101 SER A N 1
ATOM 794 C CA . SER A 1 101 ? -15.714 4.502 1.358 1.00 57.41 101 SER A CA 1
ATOM 795 C C . SER A 1 101 ? -15.445 5.561 2.415 1.00 57.41 101 SER A C 1
ATOM 797 O O . SER A 1 101 ? -14.524 5.411 3.223 1.00 57.41 101 SER A O 1
ATOM 799 N N . SER A 1 102 ? -16.277 6.605 2.447 1.00 59.03 102 SER A N 1
ATOM 800 C CA . SER A 1 102 ? -16.354 7.484 3.615 1.00 59.03 102 SER A CA 1
ATOM 801 C C . SER A 1 102 ? -16.515 6.619 4.861 1.00 59.03 102 SER A C 1
ATOM 803 O O . SER A 1 102 ? -17.261 5.635 4.817 1.00 59.03 102 SER A O 1
ATOM 805 N N . ALA A 1 103 ? -15.820 6.972 5.948 1.00 59.22 103 ALA A N 1
ATOM 806 C CA . ALA A 1 103 ? -16.017 6.316 7.233 1.00 59.22 103 ALA A CA 1
ATOM 807 C C . ALA A 1 103 ? -17.524 6.205 7.467 1.00 59.22 103 ALA A C 1
ATOM 809 O O . ALA A 1 103 ? -18.232 7.213 7.423 1.00 59.22 103 ALA A O 1
ATOM 810 N N . ASN A 1 104 ? -18.014 4.970 7.593 1.00 56.06 104 ASN A N 1
ATOM 811 C CA . ASN A 1 104 ? -19.412 4.734 7.896 1.00 56.06 104 ASN A CA 1
ATOM 812 C C . ASN A 1 104 ? -19.619 5.406 9.249 1.00 56.06 104 ASN A C 1
ATOM 814 O O . ASN A 1 104 ? -19.063 4.931 10.242 1.00 56.06 104 ASN A O 1
ATOM 818 N N . GLN A 1 105 ? -20.274 6.570 9.266 1.00 53.75 105 GLN A N 1
ATOM 819 C CA . GLN A 1 105 ? -20.597 7.234 10.516 1.00 53.75 105 GLN A CA 1
ATOM 820 C C . GLN A 1 105 ? -21.437 6.217 11.272 1.00 53.75 105 GLN A C 1
ATOM 822 O O . GLN A 1 105 ? -22.551 5.903 10.854 1.00 53.75 105 GLN A O 1
ATOM 827 N N . ALA A 1 106 ? -20.850 5.610 12.309 1.00 56.50 106 ALA A N 1
ATOM 828 C CA . ALA A 1 106 ? -21.582 4.730 13.196 1.00 56.50 106 ALA A CA 1
ATOM 829 C C . ALA A 1 106 ? -22.840 5.502 13.583 1.00 56.50 106 ALA A C 1
ATOM 831 O O . ALA A 1 106 ? -22.734 6.659 13.992 1.00 56.50 106 ALA A O 1
ATOM 832 N N . SER A 1 107 ? -24.010 4.922 13.326 1.00 56.31 107 SER A N 1
ATOM 833 C CA . SER A 1 107 ? -25.285 5.589 13.538 1.00 56.31 107 SER A CA 1
ATOM 834 C C . SER A 1 107 ? -25.465 5.870 15.032 1.00 56.31 107 SER A C 1
ATOM 836 O O . SER A 1 107 ? -26.013 5.059 15.768 1.00 56.31 107 SER A O 1
ATOM 838 N N . GLY A 1 108 ? -24.947 7.015 15.463 1.00 60.25 108 GLY A N 1
ATOM 839 C CA . GLY A 1 108 ? -25.454 7.849 16.540 1.00 60.25 108 GLY A CA 1
ATOM 840 C C . GLY A 1 108 ? -25.112 7.465 17.968 1.00 60.25 108 GLY A C 1
ATOM 841 O O . GLY A 1 108 ? -24.575 8.303 18.681 1.00 60.25 108 GLY A O 1
ATOM 842 N N . GLU A 1 109 ? -25.458 6.271 18.434 1.00 65.69 109 GLU A N 1
ATOM 843 C CA . GLU A 1 109 ? -25.641 6.101 19.879 1.00 65.69 109 GLU A CA 1
ATOM 844 C C . GLU A 1 109 ? -24.660 5.100 20.480 1.00 65.69 109 GLU A C 1
ATOM 846 O O . GLU A 1 109 ? -24.693 3.898 20.231 1.00 65.69 109 GLU A O 1
ATOM 851 N N . MET A 1 110 ? -23.752 5.618 21.297 1.00 75.88 110 MET A N 1
ATOM 852 C CA . MET A 1 110 ? -23.007 4.811 22.251 1.00 75.88 110 MET A CA 1
ATOM 853 C C . MET A 1 110 ? -23.876 4.648 23.498 1.00 75.88 110 MET A C 1
ATOM 855 O O . MET A 1 110 ? -24.388 5.634 24.025 1.00 75.88 110 MET A O 1
ATOM 859 N N . ILE A 1 111 ? -24.049 3.416 23.965 1.00 76.12 111 ILE A N 1
ATOM 860 C CA . ILE A 1 111 ? -24.857 3.108 25.146 1.00 76.12 111 ILE A CA 1
ATOM 861 C C . ILE A 1 111 ? -23.908 2.716 26.276 1.00 76.12 111 ILE A C 1
ATOM 863 O O . ILE A 1 111 ? -23.020 1.878 26.093 1.00 76.12 111 ILE A O 1
ATOM 867 N N . PHE A 1 112 ? -24.092 3.343 27.436 1.00 80.00 112 PHE A N 1
ATOM 868 C CA . PHE A 1 112 ? -23.445 2.935 28.676 1.00 80.00 112 PHE A CA 1
ATOM 869 C C . PHE A 1 112 ? -24.333 1.923 29.395 1.00 80.00 112 PHE A C 1
ATOM 871 O O . PHE A 1 112 ? -25.485 2.221 29.710 1.00 80.00 112 PHE A O 1
ATOM 878 N N . ASP A 1 113 ? -23.799 0.734 29.644 1.00 81.06 113 ASP A N 1
ATOM 879 C CA . ASP A 1 113 ? -24.434 -0.277 30.482 1.00 81.06 113 ASP A CA 1
ATOM 880 C C . ASP A 1 113 ? -23.841 -0.179 31.887 1.00 81.06 113 ASP A C 1
ATOM 882 O O . ASP A 1 113 ? -22.680 -0.526 32.107 1.00 81.06 113 ASP A O 1
ATOM 886 N N . ALA A 1 114 ? -24.643 0.340 32.819 1.00 81.62 114 ALA A N 1
ATOM 887 C CA . ALA A 1 114 ? -24.237 0.598 34.195 1.00 81.62 114 ALA A CA 1
ATOM 888 C C . ALA A 1 114 ? -24.006 -0.680 35.015 1.00 81.62 114 ALA A C 1
ATOM 890 O O . ALA A 1 114 ? -23.259 -0.636 35.983 1.00 81.62 114 ALA A O 1
ATOM 891 N N . GLU A 1 115 ? -24.600 -1.817 34.636 1.00 81.50 115 GLU A N 1
ATOM 892 C CA . GLU A 1 115 ? -24.367 -3.091 35.333 1.00 81.50 115 GLU A CA 1
ATOM 893 C C . GLU A 1 115 ? -23.013 -3.689 34.964 1.00 81.50 115 GLU A C 1
ATOM 895 O O . GLU A 1 115 ? -22.378 -4.380 35.760 1.00 81.50 115 GLU A O 1
ATOM 900 N N . ARG A 1 116 ? -22.581 -3.441 33.726 1.00 78.50 116 ARG A N 1
ATOM 901 C CA . ARG A 1 116 ? -21.307 -3.936 33.206 1.00 78.50 116 ARG A CA 1
ATOM 902 C C . ARG A 1 116 ? -20.190 -2.909 33.280 1.00 78.50 116 ARG A C 1
ATOM 904 O O . ARG A 1 116 ? -19.048 -3.285 33.054 1.00 78.50 116 ARG A O 1
ATOM 911 N N . GLU A 1 117 ? -20.524 -1.649 33.550 1.00 83.19 117 GLU A N 1
ATOM 912 C CA . GLU A 1 117 ? -19.636 -0.485 33.451 1.00 83.19 117 GLU A CA 1
ATOM 913 C C . GLU A 1 117 ? -18.944 -0.381 32.080 1.00 83.19 117 GLU A C 1
ATOM 915 O O . GLU A 1 117 ? -17.812 0.085 31.952 1.00 83.19 117 GLU A 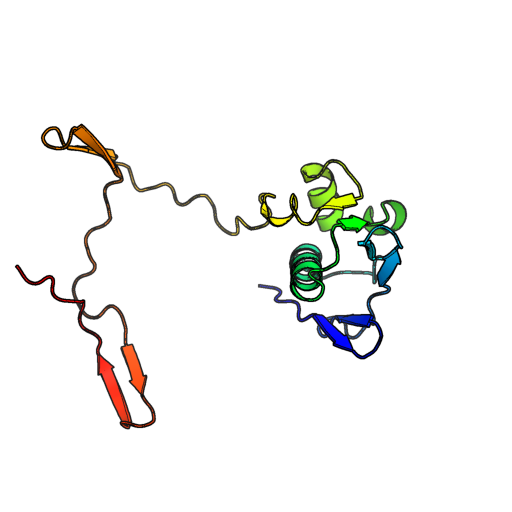O 1
ATOM 920 N N . ILE A 1 118 ? -19.622 -0.831 31.018 1.00 80.94 118 ILE A N 1
ATOM 921 C CA . ILE A 1 118 ? -19.063 -0.874 29.662 1.00 80.94 118 ILE A CA 1
ATOM 922 C C . ILE A 1 118 ? -19.816 0.094 28.756 1.00 80.94 118 ILE A C 1
ATOM 924 O O . ILE A 1 118 ? -21.046 0.127 28.713 1.00 80.94 118 ILE A O 1
ATOM 928 N N . PHE A 1 119 ? -19.048 0.841 27.966 1.00 79.94 119 PHE A N 1
ATOM 929 C CA . PHE A 1 119 ? -19.539 1.728 26.919 1.00 79.94 119 PHE A CA 1
ATOM 930 C C . PHE A 1 119 ? -19.396 1.047 25.555 1.00 79.94 119 PHE A C 1
ATOM 932 O O . PHE A 1 119 ? -18.282 0.703 25.153 1.00 79.94 119 PHE A O 1
ATOM 939 N N . PHE A 1 120 ? -20.498 0.821 24.836 1.00 78.31 120 PHE A N 1
ATOM 940 C CA . PHE A 1 120 ? -20.461 0.115 23.551 1.00 78.31 120 PHE A CA 1
ATOM 941 C C . PHE A 1 120 ? -21.316 0.787 22.469 1.00 78.31 120 PHE A C 1
ATOM 943 O O . PHE A 1 120 ? -22.327 1.420 22.774 1.00 78.31 120 PHE A O 1
ATOM 950 N N . PRO A 1 121 ? -20.943 0.637 21.183 1.00 77.38 121 PRO A N 1
ATOM 951 C CA . PRO A 1 121 ? -21.737 1.164 20.079 1.00 77.38 121 PRO A CA 1
ATOM 952 C C . PRO A 1 121 ? -23.059 0.404 19.944 1.00 77.38 121 PRO A C 1
ATOM 954 O O . PRO A 1 121 ? -23.072 -0.835 19.935 1.00 77.38 121 PRO A O 1
ATOM 957 N N . GLN A 1 122 ? -24.167 1.132 19.788 1.00 72.06 122 GLN A N 1
ATOM 958 C CA . GLN A 1 122 ? -25.477 0.552 19.510 1.00 72.06 122 GLN A CA 1
ATOM 959 C C . GLN A 1 122 ? -25.408 -0.214 18.187 1.00 72.06 122 GLN A C 1
ATOM 961 O O . GLN A 1 122 ? -25.153 0.331 17.111 1.00 72.06 122 GLN A O 1
ATOM 966 N N . ARG A 1 123 ? -25.588 -1.533 18.274 1.00 69.19 123 ARG A N 1
ATOM 967 C CA . ARG A 1 123 ? -25.619 -2.387 17.088 1.00 69.19 123 ARG A CA 1
ATOM 968 C C . ARG A 1 123 ? -26.978 -2.217 16.413 1.00 69.19 123 ARG A C 1
ATOM 970 O O . ARG A 1 123 ? -27.987 -2.290 17.118 1.00 69.19 123 ARG A O 1
ATOM 977 N N . PRO A 1 124 ? -27.034 -2.076 15.077 1.00 69.44 124 PRO A N 1
ATOM 978 C CA . PRO A 1 124 ? -28.306 -2.103 14.374 1.00 69.44 124 PRO A CA 1
ATOM 979 C C . PRO A 1 124 ? -29.071 -3.388 14.723 1.00 69.44 124 PRO A C 1
ATOM 981 O O . PRO A 1 124 ? -28.448 -4.432 14.985 1.00 69.44 124 PRO A O 1
ATOM 984 N N . PRO A 1 125 ? -30.414 -3.328 14.749 1.00 70.19 125 PRO A N 1
ATOM 985 C CA . PRO A 1 125 ? -31.230 -4.474 15.097 1.00 70.19 125 PRO A CA 1
ATOM 986 C C . PRO A 1 125 ? -30.872 -5.650 14.195 1.00 70.19 125 PRO A C 1
ATOM 988 O O . PRO A 1 125 ? -30.614 -5.508 12.997 1.00 70.19 125 PRO A O 1
ATOM 991 N N . ARG A 1 126 ? -30.820 -6.841 14.795 1.00 67.44 126 ARG A N 1
ATOM 992 C CA . ARG A 1 126 ? -30.538 -8.072 14.060 1.00 67.44 126 ARG A CA 1
ATOM 993 C C . ARG A 1 126 ? -31.541 -8.185 12.903 1.00 67.44 126 ARG A C 1
ATOM 995 O O . ARG A 1 126 ? -32.735 -8.199 13.194 1.00 67.44 126 ARG A O 1
ATOM 1002 N N . PRO A 1 127 ? -31.099 -8.317 11.636 1.00 70.31 127 PRO A N 1
ATOM 1003 C CA . PRO A 1 127 ? -32.021 -8.563 10.534 1.00 70.31 127 PRO A CA 1
ATOM 1004 C C . PRO A 1 127 ? -32.892 -9.781 10.849 1.00 70.31 127 PRO A C 1
ATOM 1006 O O . PRO A 1 127 ? -32.368 -10.822 11.272 1.00 70.31 127 PRO A O 1
ATOM 1009 N N . GLN A 1 128 ? -34.205 -9.605 10.694 1.00 64.00 128 GLN A N 1
ATOM 1010 C CA . GLN A 1 128 ? -35.213 -10.650 10.841 1.00 64.00 128 GLN A CA 1
ATOM 1011 C C . GLN A 1 128 ? -35.383 -11.369 9.495 1.00 64.00 128 GLN A C 1
ATOM 1013 O O . GLN A 1 128 ? -35.465 -10.716 8.458 1.00 64.00 128 GLN A O 1
ATOM 1018 N N . GLY A 1 129 ? -35.420 -12.704 9.515 1.00 67.75 129 GLY A N 1
ATOM 1019 C CA . GLY A 1 129 ? -35.561 -13.543 8.319 1.00 67.75 129 GLY A CA 1
ATOM 1020 C C . GLY A 1 129 ? -34.260 -14.195 7.833 1.00 67.75 129 GLY A C 1
ATOM 1021 O O . GLY A 1 129 ? -33.267 -14.287 8.561 1.00 67.75 129 GLY A O 1
ATOM 1022 N N . GLU A 1 130 ? -34.290 -14.697 6.598 1.00 64.38 130 GLU A N 1
ATOM 1023 C CA . GLU A 1 130 ? -33.148 -15.327 5.931 1.00 64.38 130 GLU A CA 1
ATOM 1024 C C . GLU A 1 130 ? -32.121 -14.274 5.509 1.00 64.38 130 GLU A C 1
ATOM 1026 O O . GLU A 1 130 ? -32.392 -13.404 4.686 1.00 64.38 130 GLU A O 1
ATOM 1031 N N . VAL A 1 131 ? -30.915 -14.368 6.066 1.00 65.88 131 VAL A N 1
ATOM 1032 C CA . VAL A 1 131 ? -29.809 -13.453 5.741 1.00 65.88 131 VAL A CA 1
ATOM 1033 C C . VAL A 1 131 ? -29.006 -13.962 4.538 1.00 65.88 131 VAL A C 1
ATOM 1035 O O . VAL A 1 131 ? -28.317 -13.190 3.875 1.00 65.88 131 VAL A O 1
ATOM 1038 N N . TYR A 1 132 ? -29.073 -15.267 4.250 1.00 66.06 132 TYR A N 1
ATOM 1039 C CA . TYR A 1 132 ? -28.216 -15.900 3.257 1.00 66.06 132 TYR A CA 1
ATOM 1040 C C . TYR A 1 132 ? -28.879 -17.097 2.571 1.00 66.06 132 TYR A C 1
ATOM 1042 O O . TYR A 1 132 ? -29.371 -18.007 3.237 1.00 66.06 132 TYR A O 1
ATOM 1050 N N . ARG A 1 133 ? -28.820 -17.120 1.235 1.00 63.75 133 ARG A N 1
ATOM 1051 C CA . ARG A 1 133 ? -29.216 -18.260 0.399 1.00 63.75 133 ARG A CA 1
ATOM 1052 C C . ARG A 1 133 ? -28.011 -18.737 -0.399 1.00 63.75 133 ARG A C 1
ATOM 1054 O O . ARG A 1 133 ? -27.404 -17.955 -1.130 1.00 63.75 133 ARG A O 1
ATOM 1061 N N . ARG A 1 134 ? -27.677 -20.023 -0.283 1.00 70.62 134 ARG A N 1
ATOM 1062 C CA . ARG A 1 134 ? -26.702 -20.686 -1.160 1.00 70.62 134 ARG A CA 1
ATOM 1063 C C . ARG A 1 134 ? -27.386 -21.808 -1.921 1.00 70.62 134 ARG A C 1
ATOM 1065 O O . ARG A 1 134 ? -27.988 -22.689 -1.315 1.00 70.62 134 ARG A O 1
ATOM 1072 N N . TYR A 1 135 ? -27.262 -21.786 -3.243 1.00 68.06 135 TYR A N 1
ATOM 1073 C CA . TYR A 1 135 ? -27.611 -22.932 -4.073 1.00 68.06 135 TYR A CA 1
ATOM 1074 C C . TYR A 1 135 ? -26.499 -23.973 -3.951 1.00 68.06 135 TYR A C 1
ATOM 1076 O O . TYR A 1 135 ? -25.347 -23.674 -4.275 1.00 68.06 135 TYR A O 1
ATOM 1084 N N . ASP A 1 136 ? -26.830 -25.173 -3.471 1.00 67.75 136 ASP A N 1
ATOM 1085 C CA . ASP A 1 136 ? -25.893 -26.293 -3.477 1.00 67.75 136 ASP A CA 1
ATOM 1086 C C . ASP A 1 136 ? -26.173 -27.189 -4.700 1.00 67.75 136 ASP A C 1
ATOM 1088 O O . ASP A 1 136 ? -27.193 -27.892 -4.739 1.00 67.75 136 ASP A O 1
ATOM 1092 N N . PRO A 1 137 ? -25.287 -27.201 -5.715 1.00 65.06 137 PRO A N 1
ATOM 1093 C CA . PRO A 1 137 ? -25.491 -27.981 -6.931 1.00 65.06 137 PRO A CA 1
ATOM 1094 C C . PRO A 1 137 ? -25.445 -29.498 -6.699 1.00 65.06 137 PRO A C 1
ATOM 1096 O O . PRO A 1 137 ? -25.949 -30.243 -7.539 1.00 65.06 137 PRO A O 1
ATOM 1099 N N . ARG A 1 138 ? -24.892 -29.976 -5.573 1.00 68.75 138 ARG A N 1
ATOM 1100 C CA . ARG A 1 138 ? -24.864 -31.411 -5.236 1.00 68.75 138 ARG A CA 1
ATOM 1101 C C . ARG A 1 138 ? -26.208 -31.912 -4.722 1.00 68.75 138 ARG A C 1
ATOM 1103 O O . ARG A 1 138 ? -26.557 -33.064 -4.951 1.00 68.75 138 ARG A O 1
ATOM 1110 N N . VAL A 1 139 ? -26.965 -31.042 -4.058 1.00 69.94 139 VAL A N 1
ATOM 1111 C CA . VAL A 1 139 ? -28.260 -31.379 -3.444 1.00 69.94 139 VAL A CA 1
ATOM 1112 C C . VAL A 1 139 ? -29.436 -30.879 -4.299 1.00 69.94 139 VAL A C 1
ATOM 1114 O O . VAL A 1 139 ? -30.583 -31.223 -4.022 1.00 69.94 139 VAL A O 1
ATOM 1117 N N . ARG A 1 140 ? -29.166 -30.094 -5.362 1.00 66.19 140 ARG A N 1
ATOM 1118 C CA . ARG A 1 140 ? -30.165 -29.438 -6.241 1.00 66.19 140 ARG A CA 1
ATOM 1119 C C . ARG A 1 140 ? -31.251 -28.699 -5.450 1.00 66.19 140 ARG A C 1
ATOM 1121 O O . ARG A 1 140 ? -32.409 -28.638 -5.857 1.00 66.19 140 ARG A O 1
ATOM 1128 N N . LYS A 1 141 ? -30.877 -28.166 -4.290 1.00 66.38 141 LYS A N 1
ATOM 1129 C CA . LYS A 1 141 ? -31.758 -27.451 -3.369 1.00 66.38 141 LYS A CA 1
ATOM 1130 C C . LYS A 1 141 ? -31.030 -26.222 -2.849 1.00 66.38 141 LYS A C 1
ATOM 1132 O O . LYS A 1 141 ? -29.806 -26.222 -2.704 1.00 66.38 141 LYS A O 1
ATOM 1137 N N . ASN A 1 142 ? -31.798 -25.180 -2.560 1.00 58.38 142 ASN A N 1
ATOM 1138 C CA . ASN A 1 142 ? -31.284 -24.037 -1.826 1.00 58.38 142 ASN A CA 1
ATOM 1139 C C . ASN A 1 142 ? -31.084 -24.468 -0.374 1.00 58.38 142 ASN A C 1
ATOM 1141 O O . ASN A 1 142 ? -32.021 -24.931 0.273 1.00 58.38 142 ASN A O 1
ATOM 1145 N N . ALA A 1 143 ? -29.856 -24.344 0.119 1.00 58.91 143 ALA A N 1
ATOM 1146 C CA . ALA A 1 143 ? -29.586 -24.445 1.539 1.00 58.91 143 ALA A CA 1
ATOM 1147 C C . ALA A 1 143 ? -29.914 -23.086 2.162 1.00 58.91 143 ALA A C 1
ATOM 1149 O O . ALA A 1 143 ? -29.222 -22.085 1.940 1.00 58.91 143 ALA A O 1
ATOM 1150 N N . GLU A 1 144 ? -31.013 -23.056 2.903 1.00 55.78 144 GLU A N 1
ATOM 1151 C CA . GLU A 1 144 ? -31.401 -21.931 3.740 1.00 55.78 144 GLU A CA 1
ATOM 1152 C C . GLU A 1 144 ? -30.680 -22.091 5.076 1.00 55.78 144 GLU A C 1
ATOM 1154 O O . GLU A 1 144 ? -30.851 -23.089 5.776 1.00 55.78 144 GLU A O 1
ATOM 1159 N N . PHE A 1 145 ? -29.821 -21.128 5.408 1.00 57.91 145 PHE A N 1
ATOM 1160 C CA . PHE A 1 145 ? -29.118 -21.117 6.685 1.00 57.91 145 PHE A CA 1
ATOM 1161 C C . PHE A 1 145 ? -29.857 -20.177 7.638 1.00 57.91 145 PHE A C 1
ATOM 1163 O O . PHE A 1 145 ? -29.637 -18.961 7.591 1.00 57.91 145 PHE A O 1
ATOM 1170 N N . PRO A 1 146 ? -30.736 -20.700 8.513 1.00 53.75 146 PRO A N 1
ATOM 1171 C CA . PRO A 1 146 ? -31.249 -19.900 9.609 1.00 53.75 146 PRO A CA 1
ATOM 1172 C C . PRO A 1 146 ? -30.086 -19.521 10.532 1.00 53.75 146 PRO A C 1
ATOM 1174 O O . PRO A 1 146 ? -29.097 -20.248 10.652 1.00 53.75 146 PRO A O 1
ATOM 1177 N N . ARG A 1 147 ? -30.195 -18.372 11.207 1.00 58.66 147 ARG A N 1
ATOM 1178 C CA . ARG A 1 147 ? -29.211 -17.965 12.223 1.00 58.66 147 ARG A CA 1
ATOM 1179 C C . ARG A 1 147 ? -28.941 -19.100 13.212 1.00 58.66 147 ARG A C 1
ATOM 1181 O O . ARG A 1 147 ? -29.874 -19.778 13.643 1.00 58.66 147 ARG A O 1
ATOM 1188 N N . CYS A 1 148 ? -27.688 -19.199 13.665 1.00 49.56 148 CYS A N 1
ATOM 1189 C CA . CYS A 1 148 ? -27.327 -19.962 14.856 1.00 49.56 148 CYS A CA 1
ATOM 1190 C C . CYS A 1 148 ? -28.272 -19.582 16.008 1.00 49.56 148 CYS A C 1
ATOM 1192 O O . CYS A 1 148 ? -28.228 -18.451 16.501 1.00 49.56 148 CYS A O 1
ATOM 1194 N N . ARG A 1 149 ? -29.143 -20.514 16.420 1.00 46.47 149 ARG A N 1
ATOM 1195 C CA . ARG A 1 149 ? -29.917 -20.387 17.659 1.00 46.47 149 ARG A CA 1
ATOM 1196 C C . ARG A 1 149 ? -28.918 -20.368 18.811 1.00 46.47 149 ARG A C 1
ATOM 1198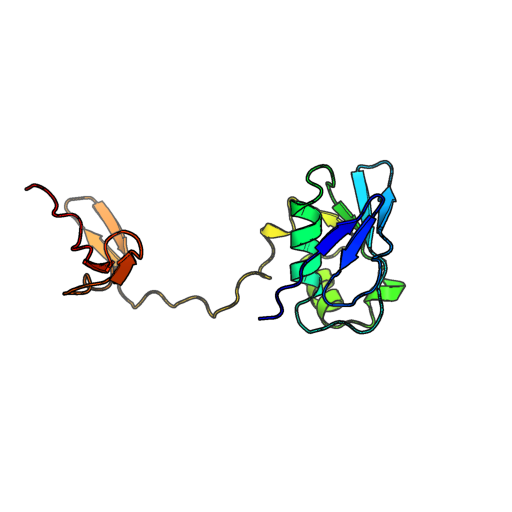 O O . ARG A 1 149 ? -28.189 -21.339 19.000 1.00 46.47 149 ARG A O 1
ATOM 1205 N N . SER A 1 150 ? -28.877 -19.282 19.576 1.00 43.81 150 SER A N 1
ATOM 1206 C CA . SER A 1 150 ? -28.281 -19.332 20.909 1.00 43.81 150 SER A CA 1
ATOM 1207 C C . SER A 1 150 ? -29.097 -20.332 21.723 1.00 43.81 150 SER A C 1
ATOM 1209 O O . SER A 1 150 ? -30.306 -20.143 21.866 1.00 43.81 150 SER A O 1
ATOM 1211 N N . ARG A 1 151 ? -28.466 -21.408 22.205 1.00 43.81 151 ARG A N 1
ATOM 1212 C CA . ARG A 1 151 ? -29.042 -22.188 23.303 1.00 43.81 151 ARG A CA 1
ATOM 1213 C C . ARG A 1 151 ? -29.176 -21.236 24.490 1.00 43.81 151 ARG A C 1
ATOM 1215 O O . ARG A 1 151 ? -28.193 -20.587 24.845 1.00 43.81 151 ARG A O 1
ATOM 1222 N N . SER A 1 152 ? -30.409 -21.093 24.964 1.00 42.12 152 SER A N 1
ATOM 1223 C CA . SER A 1 152 ? -30.743 -20.471 26.243 1.00 42.12 152 SER A CA 1
ATOM 1224 C C . SER A 1 152 ? -30.084 -21.218 27.391 1.00 42.12 152 SER A C 1
ATOM 1226 O O . SER A 1 152 ? -29.906 -22.451 27.247 1.00 42.12 152 SER A O 1
#

Sequence (152 aa):
MSKTNIVHSGYGLRCEKLGKPLDLGWSQDNSAVLHCPGPLPTGWLRDALDQIFIAAPQISAVVLPYAEWREEPQALTLFGQVKSDIIHRTAFWQLPLWLSSSANQASGEMIFDAEREIFFPQRPPRPQGEVYRRYDPRVRKNAEFPRCRSRS

Foldseek 3Di:
DPQWDWDDDDPATCTPVVRDTFPWDQDPVLEIETADPPDDDPPVVLNVVVVCCVVCVSRQKYAYPCVRCVVPVVVVVVCVQVVDRIGGPVCSVVTCSPCPDDDPPQPDDFDQDPVVRDTGRDDPPDDPDQPDWDQDPVVNDIDGDDDDDDDD

Radius of gyration: 22.92 Å; chains: 1; bounding box: 56×44×57 Å

pLDDT: mean 71.79, std 14.46, range [35.41, 90.0]